Protein AF-A0A7K5J7C1-F1 (afdb_monomer_lite)

InterPro domains:
  IPR039698 Polyprenal reductase [PTHR14624] (1-155)

Foldseek 3Di:
DLQLVLLVLLLVLLVVLLVQLVCCVPVVDARDPVLVVVLVVVVNQPVPPDPLPLSVVLSLVSVLSNVVSVVSSVCCVPLPPDDPDDDDVVVSVVSNVVSNVVSSVSSSSDHRPSPDPDDSPNPDDPVSVVVVVVSVVVVVVVVVVVVVVSVVVQPPVRDD

Secondary structure (DSSP, 8-state):
-HHHHHHHHHHHHHHHHHHHHHHHHHH-PPPPHHHHHHHHHTTGGGG-SS-HHHHHHHHHHHHHHHHHHHHHHHHHHHS-----PPPPHHHHHHHHHHHHHHHHHHHHHS-S---S---------HHHHHHHHHHHHHHHHHHHHHHHHHHHHS-TT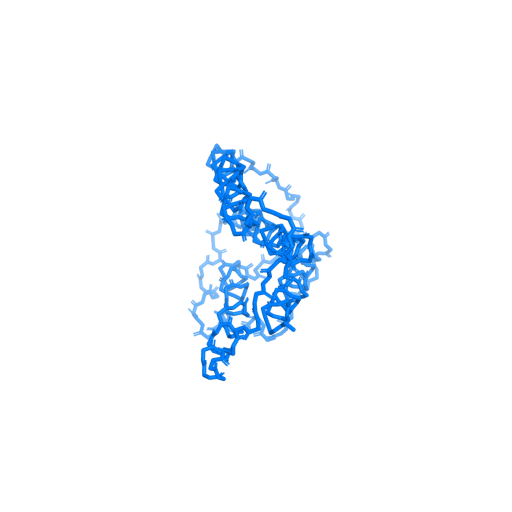---

Radius of gyration: 19.22 Å; chains: 1; bounding box: 48×33×53 Å

Organism: Toxostoma redivivum (NCBI:txid99882)

pLDDT: mean 75.53, std 13.38, range [42.19, 92.88]

Sequence (160 aa):
RWFTHFYVVSVLWNGFLLICLFRAEFLGESLPSWIQKMQHALGRDSQSKGMGNEHFSALLVLLLLWLHSCRRLAECLWTSVFSNGVIHIVQYCFGLGYYIAVGSTVLCQVPTNVRNGKKLSVQICWYHIIGVMMYIWASLHQHRCLAILANLRKSRSGKI

Structure (mmCIF, N/CA/C/O backbone):
data_AF-A0A7K5J7C1-F1
#
_entry.id   AF-A0A7K5J7C1-F1
#
loop_
_atom_site.group_PDB
_atom_site.id
_atom_site.type_symbol
_atom_site.label_atom_id
_atom_site.label_alt_id
_atom_site.label_comp_id
_atom_site.label_asym_id
_atom_site.label_entity_id
_atom_site.label_seq_id
_atom_site.pdbx_PDB_ins_code
_atom_site.Cartn_x
_atom_site.Cartn_y
_atom_site.Cartn_z
_atom_site.occupancy
_atom_site.B_iso_or_equiv
_atom_site.auth_seq_id
_atom_site.auth_comp_id
_atom_site.auth_asym_id
_atom_site.auth_atom_id
_atom_site.pdbx_PDB_model_num
ATOM 1 N N . ARG A 1 1 ? 4.680 -5.651 -19.034 1.00 65.56 1 ARG A N 1
ATOM 2 C CA . ARG A 1 1 ? 5.513 -5.681 -17.806 1.00 65.56 1 ARG A CA 1
ATOM 3 C C . ARG A 1 1 ? 4.679 -6.176 -16.637 1.00 65.56 1 ARG A C 1
ATOM 5 O O . ARG A 1 1 ? 3.932 -5.399 -16.060 1.00 65.56 1 ARG A O 1
ATOM 12 N N . TRP A 1 2 ? 4.799 -7.454 -16.292 1.00 66.44 2 TRP A N 1
ATOM 13 C CA . TRP A 1 2 ? 4.038 -8.062 -15.194 1.00 66.44 2 TRP A CA 1
ATOM 14 C C . TRP A 1 2 ? 4.301 -7.392 -13.836 1.00 66.44 2 TRP A C 1
ATOM 16 O O . TRP A 1 2 ? 3.389 -7.270 -13.027 1.00 66.44 2 TRP A O 1
ATOM 26 N N . PHE A 1 3 ? 5.504 -6.835 -13.641 1.00 70.38 3 PHE A N 1
ATOM 27 C CA . PHE A 1 3 ? 5.854 -6.089 -12.431 1.00 70.38 3 PHE A CA 1
ATOM 28 C C . PHE A 1 3 ? 4.972 -4.862 -12.163 1.00 70.38 3 PHE A C 1
ATOM 30 O O . PHE A 1 3 ? 4.529 -4.662 -11.036 1.00 70.38 3 PHE A O 1
ATOM 37 N N . THR A 1 4 ? 4.659 -4.069 -13.191 1.00 76.12 4 THR A N 1
ATOM 38 C CA . THR A 1 4 ? 3.793 -2.886 -13.059 1.00 76.12 4 THR A CA 1
ATOM 39 C C . THR A 1 4 ? 2.398 -3.272 -12.574 1.00 76.12 4 THR A C 1
ATOM 41 O O . THR A 1 4 ? 1.826 -2.569 -11.747 1.00 76.12 4 THR A O 1
ATOM 44 N N . HIS A 1 5 ? 1.879 -4.416 -13.030 1.00 81.38 5 HIS A N 1
ATOM 45 C CA . HIS A 1 5 ? 0.552 -4.888 -12.651 1.00 81.38 5 HIS A CA 1
ATOM 46 C C . HIS A 1 5 ? 0.445 -5.161 -11.142 1.00 81.38 5 HIS A C 1
ATOM 48 O O . HIS A 1 5 ? -0.519 -4.722 -10.522 1.00 81.38 5 HIS A O 1
ATOM 54 N N . PHE A 1 6 ? 1.456 -5.781 -10.515 1.00 81.44 6 PHE A N 1
ATOM 55 C CA . PHE A 1 6 ? 1.446 -5.978 -9.056 1.00 81.44 6 PHE A CA 1
ATOM 56 C C . PHE A 1 6 ? 1.352 -4.665 -8.292 1.00 81.44 6 PHE A C 1
ATOM 58 O O . PHE A 1 6 ? 0.577 -4.555 -7.346 1.00 81.44 6 PHE A O 1
ATOM 65 N N . TYR A 1 7 ? 2.138 -3.667 -8.699 1.00 82.38 7 TYR A N 1
ATOM 66 C CA . TYR A 1 7 ? 2.168 -2.390 -8.000 1.00 82.38 7 TYR A CA 1
ATOM 67 C C . TYR A 1 7 ? 0.884 -1.594 -8.216 1.00 82.38 7 TYR A C 1
ATOM 69 O O . TYR A 1 7 ? 0.413 -0.977 -7.270 1.00 82.38 7 TYR A O 1
ATOM 77 N N . VAL A 1 8 ? 0.276 -1.654 -9.407 1.00 85.94 8 VAL A N 1
ATOM 78 C CA . VAL A 1 8 ? -1.048 -1.059 -9.649 1.00 85.94 8 VAL A CA 1
ATOM 79 C C . VAL A 1 8 ? -2.090 -1.696 -8.736 1.00 85.94 8 VAL A C 1
ATOM 81 O O . VAL A 1 8 ? -2.792 -0.973 -8.033 1.00 85.94 8 VAL A O 1
ATOM 84 N N . VAL A 1 9 ? -2.154 -3.031 -8.676 1.00 87.75 9 VAL A N 1
ATOM 85 C CA . VAL A 1 9 ? -3.108 -3.718 -7.791 1.00 87.75 9 VAL A CA 1
ATOM 86 C C . VAL A 1 9 ? -2.837 -3.380 -6.325 1.00 87.75 9 VAL A C 1
ATOM 88 O O . VAL A 1 9 ? -3.774 -3.075 -5.595 1.00 87.75 9 VAL A O 1
ATOM 91 N N . SER A 1 10 ? -1.571 -3.348 -5.903 1.00 86.75 10 SER A N 1
ATOM 92 C CA . SER A 1 10 ? -1.193 -2.945 -4.545 1.00 86.75 10 SER A CA 1
ATOM 93 C C . SER A 1 10 ? -1.648 -1.520 -4.216 1.00 86.75 10 SER A C 1
ATOM 95 O O . SER A 1 10 ? -2.221 -1.294 -3.154 1.00 86.75 10 SER A O 1
ATOM 97 N N . VAL A 1 11 ? -1.425 -0.554 -5.114 1.00 88.12 11 VAL A N 1
ATOM 98 C CA . VAL A 1 11 ? -1.816 0.852 -4.914 1.00 88.12 11 VAL A CA 1
ATOM 99 C C . VAL A 1 11 ? -3.334 0.994 -4.835 1.00 88.12 11 VAL A C 1
ATOM 101 O O . VAL A 1 11 ? -3.823 1.690 -3.946 1.00 88.12 11 VAL A O 1
ATOM 104 N N . LEU A 1 12 ? -4.074 0.322 -5.721 1.00 91.38 12 LEU A N 1
ATOM 105 C CA . LEU A 1 12 ? -5.537 0.352 -5.724 1.00 91.38 12 LEU A CA 1
ATOM 106 C C . LEU A 1 12 ? -6.112 -0.297 -4.462 1.00 91.38 12 LEU A C 1
ATOM 108 O O . LEU A 1 12 ? -6.961 0.299 -3.806 1.00 91.38 12 LEU A O 1
ATOM 112 N N . TRP A 1 13 ? -5.620 -1.481 -4.088 1.00 90.19 13 TRP A N 1
ATOM 113 C CA . TRP A 1 13 ? -6.099 -2.209 -2.914 1.00 90.19 13 TRP A CA 1
ATOM 114 C C . TRP A 1 13 ? -5.774 -1.479 -1.612 1.00 90.19 13 TRP A C 1
ATOM 116 O O . TRP A 1 13 ? -6.673 -1.176 -0.833 1.00 90.19 13 TRP A O 1
ATOM 126 N N . ASN A 1 14 ? -4.507 -1.122 -1.385 1.00 88.75 14 ASN A N 1
ATOM 127 C CA . ASN A 1 14 ? -4.112 -0.411 -0.168 1.00 88.75 14 ASN A CA 1
ATOM 128 C C . ASN A 1 14 ? -4.732 0.993 -0.104 1.00 88.75 14 ASN A C 1
ATOM 130 O O . ASN A 1 14 ? -5.091 1.443 0.979 1.00 88.75 14 ASN A O 1
ATOM 134 N N . GLY A 1 15 ? -4.920 1.660 -1.249 1.00 89.00 15 GLY A N 1
ATOM 135 C CA . GLY A 1 15 ? -5.636 2.934 -1.326 1.00 89.00 15 GLY A CA 1
ATOM 136 C C . GLY A 1 15 ? -7.113 2.796 -0.956 1.00 89.00 15 GLY A C 1
ATOM 137 O O . GLY A 1 15 ? -7.624 3.597 -0.179 1.00 89.00 15 GLY A O 1
ATOM 138 N N . PHE A 1 16 ? -7.787 1.747 -1.437 1.00 89.75 16 PHE A N 1
ATOM 139 C CA . PHE A 1 16 ? -9.161 1.435 -1.043 1.00 89.75 16 PHE A CA 1
ATOM 140 C C . PHE A 1 16 ? -9.276 1.196 0.468 1.00 89.75 16 PHE A C 1
ATOM 142 O O . PHE A 1 16 ? -10.114 1.818 1.119 1.00 89.75 16 PHE A O 1
ATOM 149 N N . LEU A 1 17 ? -8.392 0.375 1.048 1.00 88.19 17 LEU A N 1
ATOM 150 C CA . LEU A 1 17 ? -8.372 0.132 2.495 1.00 88.19 17 LEU A CA 1
ATOM 151 C C . LEU A 1 17 ? -8.100 1.410 3.294 1.00 88.19 17 LEU A C 1
ATOM 153 O O . LEU A 1 17 ? -8.734 1.626 4.326 1.00 88.19 17 LEU A O 1
ATOM 157 N N . LEU A 1 18 ? -7.200 2.270 2.808 1.00 89.00 18 LEU A N 1
ATOM 158 C CA . LEU A 1 18 ? -6.890 3.553 3.434 1.00 89.00 18 LEU A CA 1
ATOM 159 C C . LEU A 1 18 ? -8.104 4.481 3.439 1.00 89.00 18 LEU A C 1
ATOM 161 O O . LEU A 1 18 ? -8.386 5.098 4.461 1.00 89.00 18 LEU A O 1
ATOM 165 N N . ILE A 1 19 ? -8.853 4.546 2.335 1.00 87.94 19 ILE A N 1
ATOM 166 C CA . ILE A 1 19 ? -10.089 5.332 2.249 1.00 87.94 19 ILE A CA 1
ATOM 167 C C . ILE A 1 19 ? -11.156 4.763 3.189 1.00 87.94 19 ILE A C 1
ATOM 169 O O . ILE A 1 19 ? -11.812 5.535 3.884 1.00 87.94 19 ILE A O 1
ATOM 173 N N . CYS A 1 20 ? -11.327 3.438 3.246 1.00 85.00 20 CYS A N 1
ATOM 174 C CA . CYS A 1 20 ? -12.264 2.802 4.174 1.00 85.00 20 CYS A CA 1
ATOM 175 C C . CYS A 1 20 ? -11.923 3.115 5.634 1.00 85.00 20 CYS A C 1
ATOM 177 O O . CYS A 1 20 ? -12.815 3.481 6.396 1.00 85.00 20 CYS A O 1
ATOM 179 N N . LEU A 1 21 ? -10.645 3.011 6.013 1.00 83.38 21 LEU A N 1
ATOM 180 C CA . LEU A 1 21 ? -10.193 3.342 7.361 1.00 83.38 21 LEU A CA 1
ATOM 181 C C . LEU A 1 21 ? -10.373 4.838 7.642 1.00 83.38 21 LEU A C 1
ATOM 183 O O . LEU A 1 21 ? -10.940 5.203 8.659 1.00 83.38 21 LEU A O 1
ATOM 187 N N . PHE A 1 22 ? -9.998 5.712 6.708 1.00 83.81 22 PHE A N 1
ATOM 188 C CA . PHE A 1 22 ? -10.194 7.155 6.845 1.00 83.81 22 PHE A CA 1
ATOM 189 C C . PHE A 1 22 ? -11.672 7.527 7.032 1.00 83.81 22 PHE A C 1
ATOM 191 O O . PHE A 1 22 ? -11.996 8.331 7.900 1.00 83.81 22 PHE A O 1
ATOM 198 N N . ARG A 1 23 ? -12.589 6.923 6.266 1.00 83.19 23 ARG A N 1
ATOM 199 C CA . ARG A 1 23 ? -14.036 7.129 6.445 1.00 83.19 23 ARG A CA 1
ATOM 200 C C . ARG A 1 23 ? -14.519 6.634 7.802 1.00 83.19 23 ARG A C 1
ATOM 202 O O . ARG A 1 23 ? -15.284 7.337 8.451 1.00 83.19 23 ARG A O 1
ATOM 209 N N . ALA A 1 24 ? -14.059 5.473 8.253 1.00 78.44 24 ALA A N 1
ATOM 210 C CA . ALA A 1 24 ? -14.446 4.968 9.563 1.00 78.44 24 ALA A CA 1
ATOM 211 C C . ALA A 1 24 ? -13.987 5.889 10.702 1.00 78.44 24 ALA A C 1
ATOM 213 O O . ALA A 1 24 ? -14.745 6.141 11.632 1.00 78.44 24 ALA A O 1
ATOM 214 N N . GLU A 1 25 ? -12.789 6.459 10.591 1.00 75.50 25 GLU A N 1
ATOM 215 C CA . GLU A 1 25 ? -12.217 7.351 11.605 1.00 75.50 25 GLU A CA 1
ATOM 216 C C . GLU A 1 25 ? -12.840 8.756 11.587 1.00 75.50 25 GLU A C 1
ATOM 218 O O . GLU A 1 25 ? -13.157 9.310 12.637 1.00 75.50 25 GLU A O 1
ATOM 223 N N . PHE A 1 26 ? -13.028 9.349 10.402 1.00 74.56 26 PHE A N 1
ATOM 224 C CA . PHE A 1 26 ? -13.486 10.739 10.268 1.00 74.56 26 PHE A CA 1
ATOM 225 C C . PHE A 1 26 ? -15.005 10.887 10.142 1.00 74.56 26 PHE A C 1
ATOM 227 O O . PHE A 1 26 ? -15.556 11.861 10.650 1.00 74.56 26 PHE A O 1
ATOM 234 N N . LEU A 1 27 ? -15.682 9.960 9.456 1.00 76.00 27 LEU A N 1
ATOM 235 C CA . LEU A 1 27 ? -17.140 9.984 9.272 1.00 76.00 27 LEU A CA 1
ATOM 236 C C . LEU A 1 27 ? -17.870 9.099 10.293 1.00 76.00 27 LEU A C 1
ATOM 238 O O . LEU A 1 27 ? -19.093 9.176 10.385 1.00 76.00 27 LEU A O 1
ATOM 242 N N . GLY A 1 28 ? -17.154 8.265 11.055 1.00 68.44 28 GLY A N 1
ATOM 243 C CA . GLY A 1 28 ? -17.775 7.301 11.967 1.00 68.44 28 GLY A CA 1
ATOM 244 C C . GLY A 1 28 ? -18.546 6.195 11.238 1.00 68.44 28 GLY A C 1
ATOM 245 O O . GLY A 1 28 ? -19.420 5.563 11.829 1.00 68.44 28 GLY A O 1
ATOM 246 N N . GLU A 1 29 ? -18.265 5.978 9.948 1.00 72.88 29 GLU A N 1
ATOM 247 C CA . GLU A 1 29 ? -18.873 4.894 9.175 1.00 72.88 29 GLU A CA 1
ATOM 248 C C . GLU A 1 29 ? -18.356 3.528 9.648 1.00 72.88 29 GLU A C 1
ATOM 250 O O . GLU A 1 29 ? -17.205 3.361 10.049 1.00 72.88 29 GLU A O 1
ATOM 255 N N . SER A 1 30 ? -19.202 2.503 9.575 1.00 73.12 30 SER A N 1
ATOM 256 C CA . SER A 1 30 ? -18.766 1.141 9.867 1.00 73.12 30 SER A CA 1
ATOM 257 C C . SER A 1 30 ? -17.815 0.628 8.785 1.00 73.12 30 SER A C 1
ATOM 259 O O . SER A 1 30 ? -18.102 0.748 7.592 1.00 73.12 30 SER A O 1
ATOM 261 N N . LEU A 1 31 ? -16.731 -0.031 9.201 1.00 76.38 31 LEU A N 1
ATOM 262 C CA . LEU A 1 31 ? -15.866 -0.791 8.297 1.00 76.38 31 LEU A CA 1
ATOM 263 C C . LEU A 1 31 ? -16.685 -1.830 7.496 1.00 76.38 31 LEU A C 1
ATOM 265 O O . LEU A 1 31 ? -17.660 -2.374 8.024 1.00 76.38 31 LEU A O 1
ATOM 269 N N . PRO A 1 32 ? -16.285 -2.161 6.254 1.00 80.88 32 PRO A N 1
ATOM 270 C CA . PRO A 1 32 ? -16.933 -3.203 5.467 1.00 80.88 32 PRO A CA 1
ATOM 271 C C . PRO A 1 32 ? -17.118 -4.517 6.240 1.00 80.88 32 PRO A C 1
ATOM 273 O O . PRO A 1 32 ? -16.214 -4.984 6.937 1.00 80.88 32 PRO A O 1
ATOM 276 N N . SER A 1 33 ? -18.272 -5.160 6.048 1.00 79.31 33 SER A N 1
ATOM 277 C CA . SER A 1 33 ? -18.686 -6.369 6.781 1.00 79.31 33 SER A CA 1
ATOM 278 C C . SER A 1 33 ? -17.703 -7.542 6.672 1.00 79.31 33 SER A C 1
ATOM 280 O O . SER A 1 33 ? -17.572 -8.342 7.599 1.00 79.31 33 SER A O 1
ATOM 282 N N . TRP A 1 34 ? -16.973 -7.646 5.559 1.00 80.12 34 TRP A N 1
ATOM 283 C CA . TRP A 1 34 ? -15.957 -8.680 5.364 1.00 80.12 34 TRP A CA 1
ATOM 284 C C . TRP A 1 34 ? -14.740 -8.501 6.288 1.00 80.12 34 TRP A C 1
ATOM 286 O O . TRP A 1 34 ? -14.178 -9.499 6.737 1.00 80.12 34 TRP A O 1
ATOM 296 N N . ILE A 1 35 ? -14.368 -7.262 6.636 1.00 78.56 35 ILE A N 1
ATOM 297 C CA . ILE A 1 35 ? -13.244 -6.979 7.546 1.00 78.56 35 ILE A CA 1
ATOM 298 C C . ILE A 1 35 ? -13.637 -7.301 8.981 1.00 78.56 35 ILE A C 1
ATOM 300 O O . ILE A 1 35 ? -12.889 -7.977 9.682 1.00 78.56 35 ILE A O 1
ATOM 304 N N . GLN A 1 36 ? -14.840 -6.890 9.383 1.00 76.88 36 GLN A N 1
ATOM 305 C CA . GLN A 1 36 ? -15.390 -7.204 10.702 1.00 76.88 36 GLN A CA 1
ATOM 306 C C . GLN A 1 36 ? -15.450 -8.719 10.925 1.00 76.88 36 GLN A C 1
ATOM 308 O O . GLN A 1 36 ? -15.041 -9.220 11.969 1.00 76.88 36 GLN A O 1
ATOM 313 N N . LYS A 1 37 ? -15.871 -9.474 9.902 1.00 80.12 37 LYS A N 1
ATOM 314 C CA . LYS A 1 37 ? -15.880 -10.940 9.945 1.00 80.12 37 LYS A CA 1
ATOM 315 C C . LYS A 1 37 ? -14.473 -11.529 10.108 1.00 80.12 37 LYS A C 1
ATOM 317 O O . LYS A 1 37 ? -14.313 -12.480 10.869 1.00 80.12 37 LYS A O 1
ATOM 322 N N . MET A 1 38 ? -13.457 -10.977 9.437 1.00 78.44 38 MET A N 1
ATOM 323 C CA . MET A 1 38 ? -12.065 -11.411 9.626 1.00 78.44 38 MET A CA 1
ATOM 324 C C . MET A 1 38 ? -11.543 -11.092 11.029 1.00 78.44 38 MET A C 1
ATOM 326 O O . MET A 1 38 ? -10.919 -11.945 11.649 1.00 78.44 38 MET A O 1
ATOM 330 N N . GLN A 1 39 ? -11.827 -9.903 11.556 1.00 76.25 39 GLN A N 1
ATOM 331 C CA . GLN A 1 39 ? -11.4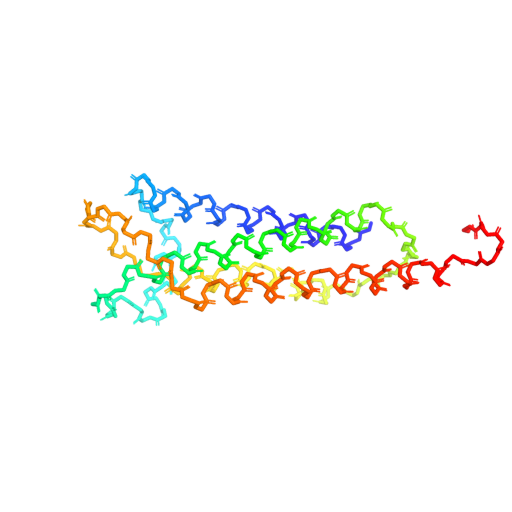33 -9.505 12.912 1.00 76.25 39 GLN A CA 1
ATOM 332 C C . GLN A 1 39 ? -12.085 -10.397 13.978 1.00 76.25 39 GLN A C 1
ATOM 334 O O . GLN A 1 39 ? -11.413 -10.824 14.920 1.00 76.25 39 GLN A O 1
ATOM 339 N N . HIS A 1 40 ? -13.360 -10.747 13.787 1.00 74.38 40 HIS A N 1
ATOM 340 C CA . HIS A 1 40 ? -14.072 -11.702 14.632 1.00 74.38 40 HIS A CA 1
ATOM 341 C C . HIS A 1 40 ? -13.470 -13.112 14.529 1.00 74.38 40 HIS A C 1
ATOM 343 O O . HIS A 1 40 ? -13.250 -13.763 15.546 1.00 74.38 40 HIS A O 1
ATOM 349 N N . ALA A 1 41 ? -13.147 -13.585 13.319 1.00 78.19 41 ALA A N 1
ATOM 350 C CA . ALA A 1 41 ? -12.482 -14.878 13.123 1.00 78.19 41 ALA A CA 1
ATOM 351 C C . ALA A 1 41 ? -11.088 -14.933 13.777 1.00 78.19 41 ALA A C 1
ATOM 353 O O . ALA A 1 41 ? -10.675 -15.988 14.250 1.00 78.19 41 ALA A O 1
ATOM 354 N N . LEU A 1 42 ? -10.385 -13.798 13.846 1.00 75.50 42 LEU A N 1
ATOM 355 C CA . LEU A 1 42 ? -9.113 -13.649 14.560 1.00 75.50 42 LEU A CA 1
ATOM 356 C C . LEU A 1 42 ? -9.278 -13.464 16.085 1.00 75.50 42 LEU A C 1
ATOM 358 O O . LEU A 1 42 ? -8.278 -13.313 16.783 1.00 75.50 42 LEU A O 1
ATOM 362 N N . GLY A 1 43 ? -10.507 -13.474 16.618 1.00 66.00 43 GLY A N 1
ATOM 363 C CA . GLY A 1 43 ? -10.785 -13.403 18.058 1.00 66.00 43 GLY A CA 1
ATOM 364 C C . GLY A 1 43 ? -10.553 -12.029 18.698 1.00 66.00 43 GLY A C 1
ATOM 365 O O . GLY A 1 43 ? -10.351 -11.944 19.909 1.00 66.00 43 GLY A O 1
ATOM 366 N N . ARG A 1 44 ? -10.549 -10.944 17.910 1.00 67.62 44 ARG A N 1
ATOM 367 C CA . ARG A 1 44 ? -10.104 -9.614 18.370 1.00 67.62 44 ARG A CA 1
ATOM 368 C C . ARG A 1 44 ? -11.206 -8.736 18.983 1.00 67.62 44 ARG A C 1
ATOM 370 O O . ARG A 1 44 ? -10.887 -7.721 19.597 1.00 67.62 44 ARG A O 1
ATOM 377 N N . ASP A 1 45 ? -12.472 -9.149 18.899 1.00 59.75 45 ASP A N 1
ATOM 378 C CA . ASP A 1 45 ? -13.618 -8.420 19.482 1.00 59.75 45 ASP A CA 1
ATOM 379 C C . ASP A 1 45 ? -13.501 -8.225 21.009 1.00 59.75 45 ASP A C 1
ATOM 381 O O . ASP A 1 45 ? -14.002 -7.247 21.563 1.00 59.75 45 ASP A O 1
ATOM 385 N N . SER A 1 46 ? -12.773 -9.108 21.698 1.00 52.62 46 SER A N 1
ATOM 386 C CA . SER A 1 46 ? -12.644 -9.102 23.161 1.00 52.62 46 SER A CA 1
ATOM 387 C C . SER A 1 46 ? -11.644 -8.071 23.716 1.00 52.62 46 SER A C 1
ATOM 389 O O . SER A 1 46 ? -11.616 -7.845 24.925 1.00 52.62 46 SER A O 1
ATOM 391 N N . GLN A 1 47 ? -10.815 -7.431 22.878 1.00 54.47 47 GLN A N 1
ATOM 392 C CA . GLN A 1 47 ? -9.705 -6.563 23.319 1.00 54.47 47 GLN A CA 1
ATOM 393 C C . GLN A 1 47 ? -10.069 -5.060 23.367 1.00 54.47 47 GLN A C 1
ATOM 395 O O . GLN A 1 47 ? -9.199 -4.196 23.336 1.00 54.47 47 GLN A O 1
ATOM 400 N N . SER A 1 48 ? -11.356 -4.704 23.455 1.00 51.53 48 SER A N 1
ATOM 401 C CA . SER A 1 48 ? -11.846 -3.332 23.219 1.00 51.53 48 SER A CA 1
ATOM 402 C C . SER A 1 48 ? -11.654 -2.319 24.367 1.00 51.53 48 SER A C 1
ATOM 404 O O . SER A 1 48 ? -12.394 -1.333 24.446 1.00 51.53 48 SER A O 1
ATOM 406 N N . LYS A 1 49 ? -10.714 -2.518 25.295 1.00 46.53 49 LYS A N 1
ATOM 407 C CA . LYS A 1 49 ? -10.501 -1.586 26.417 1.00 46.53 49 LYS A CA 1
ATOM 408 C C . LYS A 1 49 ? -9.228 -0.759 26.225 1.00 46.53 49 LYS A C 1
ATOM 410 O O . LYS A 1 49 ? -8.193 -1.058 26.799 1.00 46.53 49 LYS A O 1
ATOM 415 N N . GLY A 1 50 ? -9.372 0.349 25.493 1.00 49.28 50 GLY A N 1
ATOM 416 C CA . GLY A 1 50 ? -8.636 1.576 25.815 1.00 49.28 50 GLY A CA 1
ATOM 417 C C . GLY A 1 50 ? -7.453 1.972 24.933 1.00 49.28 50 GLY A C 1
ATOM 418 O O . GLY A 1 50 ? -6.442 2.382 25.490 1.00 49.28 50 GLY A O 1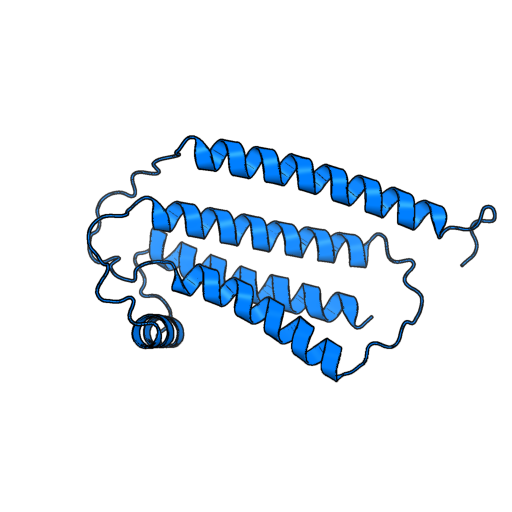
ATOM 419 N N . MET A 1 51 ? -7.565 1.948 23.599 1.00 54.47 51 MET A N 1
ATOM 420 C CA . MET A 1 51 ? -6.448 2.390 22.751 1.00 54.47 51 MET A CA 1
ATOM 421 C C . MET A 1 51 ? -6.856 3.301 21.582 1.00 54.47 51 MET A C 1
ATOM 423 O O . MET A 1 51 ? -6.828 2.922 20.419 1.00 54.47 51 MET A O 1
ATOM 427 N N . GLY A 1 52 ? -7.160 4.569 21.875 1.00 58.38 52 GLY A N 1
ATOM 428 C CA . GLY A 1 52 ? -7.342 5.589 20.827 1.00 58.38 52 GLY A CA 1
ATOM 429 C C . GLY A 1 52 ? -6.088 5.828 19.964 1.00 58.38 52 GLY A C 1
ATOM 430 O O . GLY A 1 52 ? -6.188 6.363 18.866 1.00 58.38 52 GLY A O 1
ATOM 431 N N . ASN A 1 53 ? -4.911 5.400 20.433 1.00 62.50 53 ASN A N 1
ATOM 432 C CA . ASN A 1 53 ? -3.639 5.580 19.733 1.00 62.50 53 ASN A CA 1
ATOM 433 C C . ASN A 1 53 ? -3.408 4.555 18.602 1.00 62.50 53 ASN A C 1
ATOM 435 O O . ASN A 1 53 ? -2.747 4.867 17.615 1.00 62.50 53 ASN A O 1
ATOM 439 N N . GLU A 1 54 ? -3.983 3.351 18.711 1.00 71.81 54 GLU A N 1
ATOM 440 C CA . GLU A 1 54 ? -3.816 2.267 17.723 1.00 71.81 54 GLU A CA 1
ATOM 441 C C . GLU A 1 54 ? -4.405 2.623 16.356 1.00 71.81 54 GLU A C 1
ATOM 443 O O . GLU A 1 54 ? -3.828 2.292 15.320 1.00 71.81 54 GLU A O 1
ATOM 448 N N . HIS A 1 55 ? -5.520 3.351 16.358 1.00 76.31 55 HIS A N 1
ATOM 449 C CA . HIS A 1 55 ? -6.205 3.827 15.160 1.00 76.31 55 HIS A CA 1
ATOM 450 C C . HIS A 1 55 ? -5.318 4.761 14.327 1.00 76.31 55 HIS A C 1
ATOM 452 O O . HIS A 1 55 ? -5.140 4.568 13.121 1.00 76.31 55 HIS A O 1
ATOM 458 N N . PHE A 1 56 ? -4.674 5.729 14.988 1.00 78.69 56 PHE A N 1
ATOM 459 C CA . PHE A 1 56 ? -3.752 6.654 14.332 1.00 78.69 56 PHE A CA 1
ATOM 460 C C . PHE A 1 56 ? -2.478 5.950 13.849 1.00 78.69 56 PHE A C 1
ATOM 462 O O . PHE A 1 56 ? -2.026 6.199 12.729 1.00 78.69 56 PHE A O 1
ATOM 469 N N . SER A 1 57 ? -1.922 5.028 14.644 1.00 82.44 57 SER A N 1
ATOM 470 C CA . SER A 1 57 ? -0.780 4.212 14.220 1.00 82.44 57 SER A CA 1
ATOM 471 C C . SER A 1 57 ? -1.099 3.396 12.965 1.00 82.44 57 SER A C 1
ATOM 473 O O . SER A 1 57 ? -0.301 3.380 12.029 1.00 82.44 57 SER A O 1
ATOM 475 N N . ALA A 1 58 ? -2.266 2.751 12.907 1.00 84.06 58 ALA A N 1
ATOM 476 C CA . ALA A 1 58 ? -2.678 1.950 11.758 1.00 84.06 58 ALA A CA 1
ATOM 477 C C . ALA A 1 58 ? -2.924 2.803 10.507 1.00 84.06 58 ALA A C 1
ATOM 479 O O . ALA A 1 58 ? -2.453 2.440 9.427 1.00 84.06 58 ALA A O 1
ATOM 480 N N . LEU A 1 59 ? -3.582 3.962 10.650 1.00 85.44 59 LEU A N 1
ATOM 481 C CA . LEU A 1 59 ? -3.719 4.954 9.578 1.00 85.44 59 LEU A CA 1
ATOM 482 C C . LEU A 1 59 ? -2.352 5.374 9.029 1.00 85.44 59 LEU A C 1
ATOM 484 O O . LEU A 1 59 ? -2.148 5.382 7.815 1.00 85.44 59 LEU A O 1
ATOM 488 N N . LEU A 1 60 ? -1.403 5.694 9.914 1.00 87.12 60 LEU A N 1
ATOM 489 C CA . LEU A 1 60 ? -0.055 6.104 9.532 1.00 87.12 60 LEU A CA 1
ATOM 490 C C . LEU A 1 60 ? 0.684 4.979 8.799 1.00 87.12 60 LEU A C 1
ATOM 492 O O . LEU A 1 60 ? 1.263 5.216 7.742 1.00 87.12 60 LEU A O 1
ATOM 496 N N . VAL A 1 61 ? 0.646 3.751 9.319 1.00 88.88 61 VAL A N 1
ATOM 497 C CA . VAL A 1 61 ? 1.281 2.585 8.685 1.00 88.88 61 VAL A CA 1
ATOM 498 C C . VAL A 1 61 ? 0.689 2.329 7.300 1.00 88.88 61 VAL A C 1
ATOM 500 O O . VAL A 1 61 ? 1.439 2.138 6.342 1.00 88.88 61 VAL A O 1
ATOM 503 N N . LEU A 1 62 ? -0.637 2.376 7.165 1.00 88.19 62 LEU A N 1
ATOM 504 C CA . LEU A 1 62 ? -1.323 2.149 5.896 1.00 88.19 62 LEU A CA 1
ATOM 505 C C . LEU A 1 62 ? -1.032 3.268 4.881 1.00 88.19 62 LEU A C 1
ATOM 507 O O . LEU A 1 62 ? -0.815 2.987 3.701 1.00 88.19 62 LEU A O 1
ATOM 511 N N . LEU A 1 63 ? -0.923 4.519 5.339 1.00 89.88 63 LEU A N 1
ATOM 512 C CA . LEU A 1 63 ? -0.492 5.654 4.522 1.00 89.88 63 LEU A CA 1
ATOM 513 C C . LEU A 1 63 ? 0.952 5.482 4.029 1.00 89.88 63 LEU A C 1
ATOM 515 O O . LEU A 1 63 ? 1.222 5.653 2.840 1.00 89.88 63 LEU A O 1
ATOM 519 N N . LEU A 1 64 ? 1.885 5.117 4.914 1.00 89.56 64 LEU A N 1
ATOM 520 C CA . LEU A 1 64 ? 3.286 4.881 4.552 1.00 89.56 64 LEU A CA 1
ATOM 521 C C . LEU A 1 64 ? 3.423 3.698 3.582 1.00 89.56 64 LEU A C 1
ATOM 523 O O . LEU A 1 64 ? 4.208 3.770 2.635 1.00 89.56 64 LEU A O 1
ATOM 527 N N . LEU A 1 65 ? 2.629 2.638 3.764 1.00 89.31 65 LEU A N 1
ATOM 528 C CA . LEU A 1 65 ? 2.567 1.490 2.857 1.00 89.31 65 LEU A CA 1
ATOM 529 C C . LEU A 1 65 ? 2.038 1.883 1.470 1.00 89.31 65 LEU A C 1
ATOM 531 O O . LEU A 1 65 ? 2.587 1.460 0.444 1.00 89.31 65 LEU A O 1
ATOM 535 N N . TRP A 1 66 ? 1.000 2.717 1.427 1.00 90.75 66 TRP A N 1
ATOM 536 C CA . TRP A 1 66 ? 0.449 3.239 0.181 1.00 90.75 66 TRP A CA 1
ATOM 537 C C . TRP A 1 66 ? 1.463 4.130 -0.547 1.00 90.75 66 TRP A C 1
ATOM 539 O O . TRP A 1 66 ? 1.760 3.889 -1.717 1.00 90.75 66 TRP A O 1
ATOM 549 N N . LEU A 1 67 ? 2.103 5.071 0.157 1.00 88.44 67 LEU A N 1
ATOM 550 C CA . LEU A 1 67 ? 3.171 5.915 -0.393 1.00 88.44 67 LEU A CA 1
ATOM 551 C C . LEU A 1 67 ? 4.365 5.091 -0.894 1.00 88.44 67 LEU A C 1
ATOM 553 O O . LEU A 1 67 ? 4.915 5.382 -1.960 1.00 88.44 67 LEU A O 1
ATOM 557 N N . HIS A 1 68 ? 4.760 4.041 -0.167 1.00 89.88 68 HIS A N 1
ATOM 558 C CA . HIS A 1 68 ? 5.794 3.108 -0.617 1.00 89.88 68 HIS A CA 1
ATOM 559 C C . HIS A 1 68 ? 5.398 2.458 -1.947 1.00 89.88 68 HIS A C 1
ATOM 561 O O . HIS A 1 68 ? 6.206 2.422 -2.878 1.00 89.88 68 HIS A O 1
ATOM 567 N N . SER A 1 69 ? 4.163 1.966 -2.048 1.00 86.62 69 SER A N 1
ATOM 568 C CA . SER A 1 69 ? 3.650 1.312 -3.255 1.00 86.62 69 SER A CA 1
ATOM 569 C C . SER A 1 69 ? 3.584 2.278 -4.441 1.00 86.62 69 SER A C 1
ATOM 571 O O . SER A 1 69 ? 4.041 1.928 -5.529 1.00 86.62 69 SER A O 1
ATOM 573 N N . CYS A 1 70 ? 3.120 3.514 -4.228 1.00 84.75 70 CYS A N 1
ATOM 574 C CA . CYS A 1 70 ? 3.092 4.568 -5.246 1.00 84.75 70 CYS A CA 1
ATOM 575 C C . CYS A 1 70 ? 4.493 4.900 -5.766 1.00 84.75 70 CYS A C 1
ATOM 577 O O . CYS A 1 70 ? 4.699 4.996 -6.973 1.00 84.75 70 CYS A O 1
ATOM 579 N N . ARG A 1 71 ? 5.481 5.017 -4.874 1.00 84.25 71 ARG A N 1
ATOM 580 C CA . ARG A 1 71 ? 6.876 5.257 -5.258 1.00 84.25 71 ARG A CA 1
ATOM 581 C C . ARG A 1 71 ? 7.454 4.098 -6.064 1.00 84.25 71 ARG A C 1
ATOM 583 O O . ARG A 1 71 ? 8.058 4.341 -7.101 1.00 84.25 71 ARG A O 1
ATOM 590 N N . ARG A 1 72 ? 7.237 2.850 -5.635 1.00 81.81 72 ARG A N 1
ATOM 591 C CA . ARG A 1 72 ? 7.667 1.659 -6.392 1.00 81.81 72 ARG A CA 1
ATOM 592 C C . ARG A 1 72 ? 7.022 1.606 -7.777 1.00 81.81 72 ARG A C 1
ATOM 594 O O . ARG A 1 72 ? 7.703 1.275 -8.746 1.00 81.81 72 ARG A O 1
ATOM 601 N N . LEU A 1 73 ? 5.740 1.963 -7.879 1.00 83.44 73 LEU A N 1
ATOM 602 C CA . LEU A 1 73 ? 5.031 2.068 -9.152 1.00 83.44 73 LEU A CA 1
ATOM 603 C C . LEU A 1 73 ? 5.644 3.160 -10.038 1.00 83.44 73 LEU A C 1
ATOM 605 O O . LEU A 1 73 ? 5.970 2.887 -11.190 1.00 83.44 73 LEU A O 1
ATOM 609 N N . ALA A 1 74 ? 5.852 4.361 -9.494 1.00 81.88 74 ALA A N 1
ATOM 610 C CA . ALA A 1 74 ? 6.475 5.483 -10.190 1.00 81.88 74 ALA A CA 1
ATOM 611 C C . ALA A 1 74 ? 7.881 5.122 -10.689 1.00 81.88 74 ALA A C 1
ATOM 613 O O . ALA A 1 74 ? 8.189 5.324 -11.859 1.00 81.88 74 ALA A O 1
ATOM 614 N N . GLU A 1 75 ? 8.713 4.502 -9.852 1.00 76.81 75 GLU A N 1
ATOM 615 C CA . GLU A 1 75 ? 10.027 3.994 -10.249 1.00 76.81 75 GLU A CA 1
ATOM 616 C C . GLU A 1 75 ? 9.897 2.972 -11.388 1.00 76.81 75 GLU A C 1
ATOM 618 O O . GLU A 1 75 ? 10.575 3.102 -12.400 1.00 76.81 75 GLU A O 1
ATOM 623 N N . CYS A 1 76 ? 8.968 2.016 -11.305 1.00 74.12 76 CYS A N 1
ATOM 624 C CA . CYS A 1 76 ? 8.732 1.043 -12.378 1.00 74.12 76 CYS A CA 1
ATOM 625 C C . CYS A 1 76 ? 8.232 1.658 -13.692 1.00 74.12 76 CYS A C 1
ATOM 627 O O . CYS A 1 76 ? 8.400 1.032 -14.740 1.00 74.12 76 CYS A O 1
ATOM 629 N N . LEU A 1 77 ? 7.598 2.831 -13.654 1.00 73.94 77 LEU A N 1
ATOM 630 C CA . LEU A 1 77 ? 7.166 3.567 -14.841 1.00 73.94 77 LEU A CA 1
ATOM 631 C C . LEU A 1 77 ? 8.330 4.397 -15.413 1.00 73.94 77 LEU A C 1
ATOM 633 O O . LEU A 1 77 ? 8.660 4.248 -16.592 1.00 73.94 77 LEU A O 1
ATOM 637 N N . TRP A 1 78 ? 9.007 5.190 -14.575 1.00 66.25 78 TRP A N 1
ATOM 638 C CA . TRP A 1 78 ? 10.040 6.152 -14.984 1.00 66.25 78 TRP A CA 1
ATOM 639 C C . TRP A 1 78 ? 11.443 5.562 -15.191 1.00 66.25 78 TRP A C 1
ATOM 641 O O . TRP A 1 78 ? 12.130 5.966 -16.124 1.00 66.25 78 TRP A O 1
ATOM 651 N N . THR A 1 79 ? 11.907 4.610 -14.376 1.00 61.50 79 THR A N 1
ATOM 652 C CA . THR A 1 79 ? 13.294 4.075 -14.447 1.00 61.50 79 THR A CA 1
ATOM 653 C C . THR A 1 79 ? 13.417 2.836 -15.329 1.00 61.50 79 THR A C 1
ATOM 655 O O . THR A 1 79 ? 14.375 2.063 -15.262 1.00 61.50 79 THR A O 1
ATOM 658 N N . SER A 1 80 ? 12.416 2.615 -16.167 1.00 52.97 80 SER A N 1
ATOM 659 C CA . SER A 1 80 ? 12.085 1.303 -16.675 1.00 52.97 80 SER A CA 1
ATOM 660 C C . SER A 1 80 ? 12.973 0.869 -17.853 1.00 52.97 80 SER A C 1
ATOM 662 O O . SER A 1 80 ? 12.578 0.865 -19.014 1.00 52.97 80 SER A O 1
ATOM 664 N N . VAL A 1 81 ? 14.185 0.412 -17.531 1.00 53.75 81 VAL A N 1
ATOM 665 C CA . VAL A 1 81 ? 15.091 -0.351 -18.418 1.00 53.75 81 VAL A CA 1
ATOM 666 C C . VAL A 1 81 ? 14.985 -1.854 -18.103 1.00 53.75 81 VAL A C 1
ATOM 668 O O . VAL A 1 81 ? 15.968 -2.593 -18.046 1.00 53.75 81 VAL A O 1
ATOM 671 N N . PHE A 1 82 ? 13.776 -2.325 -17.783 1.00 55.09 82 PHE A N 1
ATOM 672 C CA . PHE A 1 82 ? 13.558 -3.732 -17.453 1.00 55.09 82 PHE A CA 1
ATOM 673 C C . PHE A 1 82 ? 13.538 -4.578 -18.726 1.00 55.09 82 PHE A C 1
ATOM 675 O O . PHE A 1 82 ? 12.629 -4.432 -19.543 1.00 55.09 82 PHE A O 1
ATOM 682 N N . SER A 1 83 ? 14.534 -5.462 -18.841 1.00 51.59 83 SER A N 1
ATOM 683 C CA . SER A 1 83 ? 14.548 -6.586 -19.784 1.00 51.59 83 SER A CA 1
ATOM 684 C C . SER A 1 83 ? 13.273 -7.431 -19.635 1.00 51.59 83 SER A C 1
ATOM 686 O O . SER A 1 83 ? 12.701 -7.486 -18.541 1.00 51.59 83 SER A O 1
ATOM 688 N N . ASN A 1 84 ? 12.829 -8.065 -20.726 1.00 56.00 84 ASN A N 1
ATOM 689 C CA . ASN A 1 84 ? 11.667 -8.961 -20.797 1.00 56.00 84 ASN A CA 1
ATOM 690 C C . ASN A 1 84 ? 11.895 -10.236 -19.959 1.00 56.00 84 ASN A C 1
ATOM 692 O O . ASN A 1 84 ? 12.076 -11.331 -20.479 1.00 56.00 84 ASN A O 1
ATOM 696 N N . GLY A 1 85 ? 11.917 -10.089 -18.635 1.00 61.12 85 GLY A N 1
ATOM 697 C CA . GLY A 1 85 ? 11.959 -11.200 -17.697 1.00 61.12 85 GLY A CA 1
ATOM 698 C C . GLY A 1 85 ? 10.580 -11.841 -17.587 1.00 61.12 85 GLY A C 1
ATOM 699 O O . GLY A 1 85 ? 9.608 -11.175 -17.222 1.00 61.12 85 GLY A O 1
ATOM 700 N N . VAL A 1 86 ? 10.500 -13.131 -17.899 1.00 63.8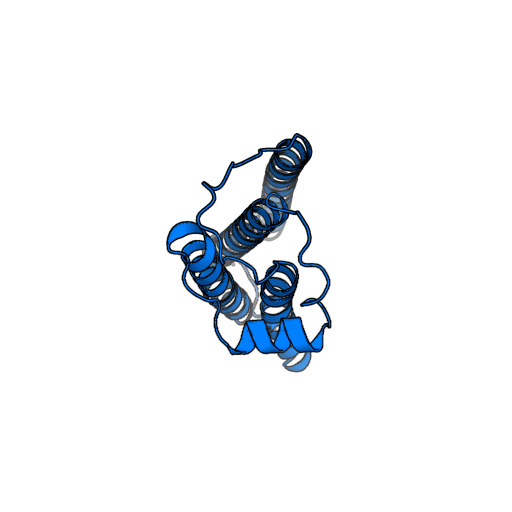8 86 VAL A N 1
ATOM 701 C CA . VAL A 1 86 ? 9.323 -13.958 -17.626 1.00 63.88 86 VAL A CA 1
ATOM 702 C C . VAL A 1 86 ? 9.268 -14.262 -16.128 1.00 63.88 86 VAL A C 1
ATOM 704 O O . VAL A 1 86 ? 10.244 -14.721 -15.544 1.00 63.88 86 VAL A O 1
ATOM 707 N N . ILE A 1 87 ? 8.141 -13.958 -15.483 1.00 72.44 87 ILE A N 1
ATOM 708 C CA . ILE A 1 87 ? 7.898 -14.316 -14.079 1.00 72.44 87 ILE A CA 1
ATOM 709 C C . ILE A 1 87 ? 7.050 -15.584 -14.076 1.00 72.44 87 ILE A C 1
ATOM 711 O O . ILE A 1 87 ? 6.060 -15.660 -14.804 1.00 72.44 87 ILE A O 1
ATOM 715 N N . HIS A 1 88 ? 7.407 -16.562 -13.245 1.00 80.56 88 HIS A N 1
ATOM 716 C CA . HIS A 1 88 ? 6.586 -17.756 -13.055 1.00 80.56 88 HIS A CA 1
ATOM 717 C C . HIS A 1 88 ? 5.208 -17.400 -12.481 1.00 80.56 88 HIS A C 1
ATOM 719 O O . HIS A 1 88 ? 5.095 -16.617 -11.537 1.00 80.56 88 HIS A O 1
ATOM 725 N N . ILE A 1 89 ? 4.151 -18.029 -13.004 1.00 81.94 89 ILE A N 1
ATOM 726 C CA . ILE A 1 89 ? 2.765 -17.710 -12.626 1.00 81.94 89 ILE A CA 1
ATOM 727 C C . ILE A 1 89 ? 2.469 -17.965 -11.141 1.00 81.94 89 ILE A C 1
ATOM 729 O O . ILE A 1 89 ? 1.727 -17.218 -10.514 1.00 81.94 89 ILE A O 1
ATOM 733 N N . VAL A 1 90 ? 3.122 -18.964 -10.541 1.00 84.81 90 VAL A N 1
ATOM 734 C CA . VAL A 1 90 ? 3.001 -19.256 -9.106 1.00 84.81 90 VAL A CA 1
ATOM 735 C C . VAL A 1 90 ? 3.581 -18.111 -8.274 1.00 84.81 90 VAL A C 1
ATOM 737 O O . VAL A 1 90 ? 2.926 -17.606 -7.366 1.00 84.81 90 VAL A O 1
ATOM 740 N N . GLN A 1 91 ? 4.777 -17.634 -8.630 1.00 82.62 91 GLN A N 1
ATOM 741 C CA . GLN A 1 91 ? 5.407 -16.484 -7.977 1.00 82.62 91 GLN A CA 1
ATOM 742 C C . GLN A 1 91 ? 4.572 -15.211 -8.155 1.00 82.62 91 GLN A C 1
ATOM 744 O O . GLN A 1 91 ? 4.507 -14.378 -7.251 1.00 82.62 91 GLN A O 1
ATOM 749 N N . TYR A 1 92 ? 3.885 -15.094 -9.293 1.00 81.38 92 TYR A N 1
ATOM 750 C CA . TYR A 1 92 ? 2.917 -14.036 -9.527 1.00 81.38 92 TYR A CA 1
ATOM 751 C C . TYR A 1 92 ? 1.732 -14.124 -8.554 1.00 81.38 92 TYR A C 1
ATOM 753 O O . TYR A 1 92 ? 1.441 -13.152 -7.858 1.00 81.38 92 TYR A O 1
ATOM 761 N N . CYS A 1 93 ? 1.089 -15.284 -8.419 1.00 85.12 93 CYS A N 1
ATOM 762 C CA . CYS A 1 93 ? -0.019 -15.461 -7.478 1.00 85.12 93 CYS A CA 1
ATOM 763 C C . CYS A 1 93 ? 0.392 -15.164 -6.028 1.00 85.12 93 CYS A C 1
ATOM 765 O O . CYS A 1 93 ? -0.322 -14.442 -5.332 1.00 85.12 93 CYS A O 1
ATOM 767 N N . PHE A 1 94 ? 1.560 -15.641 -5.589 1.00 86.44 94 PHE A N 1
ATOM 768 C CA . PHE A 1 94 ? 2.072 -15.355 -4.246 1.00 86.44 94 PHE A CA 1
ATOM 769 C C . PHE A 1 94 ? 2.369 -13.871 -4.028 1.00 86.44 94 PHE A C 1
ATOM 771 O O . PHE A 1 94 ? 1.979 -13.319 -3.002 1.00 86.44 94 PHE A O 1
ATOM 778 N N . GLY A 1 95 ? 3.017 -13.207 -4.990 1.00 84.50 95 GLY A N 1
ATOM 779 C CA . GLY A 1 95 ? 3.304 -11.775 -4.899 1.00 84.50 95 GLY A CA 1
ATOM 780 C C . GLY A 1 95 ? 2.028 -10.939 -4.818 1.00 84.50 95 GLY A C 1
ATOM 781 O O . GLY A 1 95 ? 1.921 -10.043 -3.984 1.00 84.50 95 GLY A O 1
ATOM 782 N N . LEU A 1 96 ? 1.027 -11.271 -5.635 1.00 83.00 96 LEU A N 1
ATOM 783 C CA . LEU A 1 96 ? -0.268 -10.598 -5.619 1.00 83.00 96 LEU A CA 1
ATOM 784 C C . LEU A 1 96 ? -1.010 -10.820 -4.294 1.00 83.00 96 LEU A C 1
ATOM 786 O O . LEU A 1 96 ? -1.484 -9.860 -3.687 1.00 83.00 96 LEU A O 1
ATOM 790 N N . GLY A 1 97 ? -1.062 -12.069 -3.824 1.00 86.56 97 GLY A N 1
ATOM 791 C CA . GLY A 1 97 ? -1.673 -12.422 -2.545 1.00 86.56 97 GLY A CA 1
ATOM 792 C C . GLY A 1 97 ? -1.005 -11.713 -1.369 1.00 86.56 97 GLY A C 1
ATOM 793 O O . GLY A 1 97 ? -1.696 -11.200 -0.494 1.00 86.56 97 GLY A O 1
ATOM 794 N N . TYR A 1 98 ? 0.324 -11.594 -1.387 1.00 87.06 98 TYR A N 1
ATOM 795 C CA . TYR A 1 98 ? 1.081 -10.862 -0.375 1.00 87.06 98 TYR A CA 1
ATOM 796 C C . TYR A 1 98 ? 0.664 -9.386 -0.288 1.00 87.06 98 TYR A C 1
ATOM 798 O O . TYR A 1 98 ? 0.372 -8.902 0.804 1.00 87.06 98 TYR A O 1
ATOM 806 N N . TYR A 1 99 ? 0.565 -8.674 -1.417 1.00 83.88 99 TYR A N 1
ATOM 807 C CA . TYR A 1 99 ? 0.167 -7.258 -1.412 1.00 83.88 99 TYR A CA 1
ATOM 808 C C . TYR A 1 99 ? -1.259 -7.028 -0.899 1.00 83.88 99 TYR A C 1
ATOM 810 O O . TYR A 1 99 ? -1.518 -6.007 -0.259 1.00 83.88 99 TYR A O 1
ATOM 818 N N . ILE A 1 100 ? -2.165 -7.975 -1.155 1.00 85.50 100 ILE A N 1
ATOM 819 C CA . ILE A 1 100 ? -3.531 -7.945 -0.624 1.00 85.50 100 ILE A CA 1
ATOM 820 C C . ILE A 1 100 ? -3.511 -8.201 0.885 1.00 85.50 100 ILE A C 1
ATOM 822 O O . ILE A 1 100 ? -4.074 -7.422 1.656 1.00 85.50 100 ILE A O 1
ATOM 826 N N . ALA A 1 101 ? -2.814 -9.260 1.303 1.00 86.38 101 ALA A N 1
ATOM 827 C CA . ALA A 1 101 ? -2.756 -9.698 2.688 1.00 86.38 101 ALA A CA 1
ATOM 828 C C . ALA A 1 101 ? -2.141 -8.640 3.609 1.00 86.38 101 ALA A C 1
ATOM 830 O O . ALA A 1 101 ? -2.692 -8.393 4.674 1.00 86.38 101 ALA A O 1
ATOM 831 N N . VAL A 1 102 ? -1.051 -7.976 3.208 1.00 86.94 102 VAL A N 1
ATOM 832 C CA . VAL A 1 102 ? -0.375 -6.966 4.045 1.00 86.94 102 VAL A CA 1
ATOM 833 C C . VAL A 1 102 ? -1.300 -5.798 4.395 1.00 86.94 102 VAL A C 1
ATOM 835 O O . VAL A 1 102 ? -1.365 -5.397 5.554 1.00 86.94 102 VAL A O 1
ATOM 838 N N . GLY A 1 103 ? -2.050 -5.263 3.428 1.00 84.25 103 GLY A N 1
ATOM 839 C CA . GLY A 1 103 ? -3.026 -4.208 3.715 1.00 84.25 103 GLY A CA 1
ATOM 840 C C . GLY A 1 103 ? -4.136 -4.702 4.646 1.00 84.25 103 GLY A C 1
ATOM 841 O O . GLY A 1 103 ? -4.524 -4.019 5.596 1.00 84.25 103 GLY A O 1
ATOM 842 N N . SER A 1 104 ? -4.611 -5.929 4.417 1.00 82.94 104 SER A N 1
ATOM 843 C CA . SER A 1 104 ? -5.652 -6.552 5.235 1.00 82.94 104 SER A CA 1
ATOM 844 C C . SER A 1 104 ? -5.199 -6.837 6.670 1.00 82.94 104 SER A C 1
ATOM 846 O O . SER A 1 104 ? -5.992 -6.640 7.588 1.00 82.94 104 SER A O 1
ATOM 848 N N . THR A 1 105 ? -3.949 -7.248 6.909 1.00 84.88 105 THR A N 1
ATOM 849 C CA . THR A 1 105 ? -3.445 -7.511 8.268 1.00 84.88 105 THR A CA 1
ATOM 850 C C . THR A 1 105 ? -3.295 -6.236 9.086 1.00 84.88 105 THR A C 1
ATOM 852 O O . THR A 1 105 ? -3.569 -6.257 10.285 1.00 84.88 105 THR A O 1
ATOM 855 N N . VAL A 1 106 ? -2.909 -5.115 8.468 1.00 83.56 106 VAL A N 1
ATOM 856 C CA . VAL A 1 106 ? -2.899 -3.802 9.137 1.00 83.56 106 VAL A CA 1
ATOM 857 C C . VAL A 1 106 ? -4.313 -3.426 9.571 1.00 83.56 106 VAL A C 1
ATOM 859 O O . VAL A 1 106 ? -4.522 -3.013 10.707 1.00 83.56 106 VAL A O 1
ATOM 862 N N . LEU A 1 107 ? -5.304 -3.653 8.709 1.00 78.56 107 LEU A N 1
ATOM 863 C CA . LEU A 1 107 ? -6.692 -3.325 9.016 1.00 78.56 107 LEU A CA 1
ATOM 864 C C . LEU A 1 107 ? -7.306 -4.255 10.075 1.00 78.56 107 LEU A C 1
ATOM 866 O O . LEU A 1 107 ? -8.076 -3.812 10.922 1.00 78.56 107 LEU A O 1
ATOM 870 N N . CYS A 1 108 ? -6.904 -5.529 10.096 1.00 75.25 108 CYS A N 1
ATOM 871 C CA . CYS A 1 108 ? -7.304 -6.470 11.143 1.00 75.25 108 CYS A CA 1
ATOM 872 C C . CYS A 1 108 ? -6.771 -6.085 12.531 1.00 75.25 108 CYS A C 1
ATOM 874 O O . CYS A 1 108 ? -7.335 -6.524 13.529 1.00 75.25 108 CYS A O 1
ATOM 876 N N . GLN A 1 109 ? -5.706 -5.282 12.619 1.00 74.44 109 GLN A N 1
ATOM 877 C CA . GLN A 1 109 ? -5.164 -4.833 13.903 1.00 74.44 109 GLN A CA 1
ATOM 878 C C . GLN A 1 109 ? -5.999 -3.719 14.551 1.00 74.44 109 GLN A C 1
ATOM 880 O O . GLN A 1 109 ? -5.923 -3.565 15.771 1.00 74.44 109 GLN A O 1
ATOM 885 N N . VAL A 1 110 ? -6.817 -2.999 13.774 1.00 70.19 110 VAL A N 1
ATOM 886 C CA . VAL A 1 110 ? -7.631 -1.872 14.252 1.00 70.19 110 VAL A CA 1
ATOM 887 C C . VAL A 1 110 ? -8.891 -2.375 14.971 1.00 70.19 110 VAL A C 1
ATOM 889 O O . VAL A 1 110 ? -9.644 -3.154 14.380 1.00 70.19 110 VAL A O 1
ATOM 892 N N . PRO A 1 111 ? -9.159 -1.951 16.220 1.00 66.00 111 PRO A N 1
ATOM 893 C CA . PRO A 1 111 ? -10.380 -2.328 16.923 1.00 66.00 111 PRO A CA 1
ATOM 894 C C . PRO A 1 111 ? -11.633 -1.712 16.275 1.00 66.00 111 PRO A C 1
ATOM 896 O O . PRO A 1 111 ? -11.642 -0.566 15.843 1.00 66.00 111 PRO A O 1
ATOM 899 N N . THR A 1 112 ? -12.731 -2.467 16.227 1.00 61.34 112 THR A N 1
ATOM 900 C CA . THR A 1 112 ? -13.997 -2.096 15.553 1.00 61.34 112 THR A CA 1
ATOM 901 C C . THR A 1 112 ? -14.886 -1.141 16.346 1.00 61.34 112 THR A C 1
ATOM 903 O O . THR A 1 112 ? -15.908 -0.680 15.837 1.00 61.34 112 THR A O 1
ATOM 906 N N . ASN A 1 113 ? -14.541 -0.841 17.600 1.00 55.31 113 ASN A N 1
ATOM 907 C CA . ASN A 1 113 ? -15.434 -0.146 18.523 1.00 55.31 113 ASN A CA 1
ATOM 908 C C . ASN A 1 113 ? -15.351 1.385 18.379 1.00 55.31 113 ASN A C 1
ATOM 910 O O . ASN A 1 113 ? -15.022 2.103 19.321 1.00 55.31 113 ASN A O 1
ATOM 914 N N . VAL A 1 114 ? -15.692 1.888 17.191 1.00 52.78 114 VAL A N 1
ATOM 915 C CA . VAL A 1 114 ? -15.829 3.324 16.879 1.00 52.78 114 VAL A CA 1
ATOM 916 C C . VAL A 1 114 ? -17.246 3.809 17.231 1.00 52.78 114 VAL A C 1
ATOM 918 O O . VAL A 1 114 ? -17.882 4.545 16.488 1.00 52.78 114 VAL A O 1
ATOM 921 N N . ARG A 1 115 ? -17.809 3.372 18.370 1.00 47.56 115 ARG A N 1
ATOM 922 C CA . ARG A 1 115 ? -19.143 3.818 18.828 1.00 47.56 115 ARG A CA 1
ATOM 923 C C . ARG A 1 115 ? -19.085 4.834 19.959 1.00 47.56 115 ARG A C 1
ATOM 925 O O . ARG A 1 115 ? -19.935 4.853 20.841 1.00 47.56 115 ARG A O 1
ATOM 932 N N . ASN A 1 116 ? -18.104 5.720 19.951 1.00 45.81 116 ASN A N 1
ATOM 933 C CA . ASN A 1 116 ? -18.231 6.916 20.767 1.00 45.81 116 ASN A CA 1
ATOM 934 C C . ASN A 1 116 ? -17.535 8.074 20.080 1.00 45.81 116 ASN A C 1
ATOM 936 O O . ASN A 1 116 ? -16.326 8.026 19.884 1.00 45.81 116 ASN A O 1
ATOM 940 N N . GLY A 1 117 ? -18.308 9.114 19.755 1.00 49.09 117 GLY A N 1
ATOM 941 C CA . GLY A 1 117 ? -17.862 10.402 19.218 1.00 49.09 117 GLY A CA 1
ATOM 942 C C . GLY A 1 117 ? -16.998 11.197 20.202 1.00 49.09 117 GLY A C 1
ATOM 943 O O . GLY A 1 117 ? -17.231 12.377 20.452 1.00 49.09 117 GLY A O 1
ATOM 944 N N . LYS A 1 118 ? -15.997 10.550 20.799 1.00 45.50 118 LYS A N 1
ATOM 945 C CA . LYS A 1 118 ? -14.940 11.200 21.553 1.00 45.50 118 LYS A CA 1
ATOM 946 C C . LYS A 1 118 ? -13.909 11.662 20.543 1.00 45.50 118 LYS A C 1
ATOM 948 O O . LYS A 1 118 ? -13.145 10.861 20.020 1.00 45.50 118 LYS A O 1
ATOM 953 N N . LYS A 1 119 ? -13.962 12.969 20.281 1.00 47.91 119 LYS A N 1
ATOM 954 C CA . LYS A 1 119 ? -12.940 13.812 19.654 1.00 47.91 119 LYS A CA 1
ATOM 955 C C . LYS A 1 119 ? 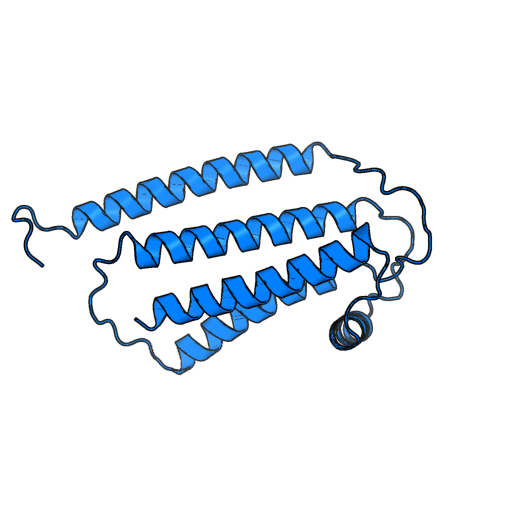-11.593 13.083 19.601 1.00 47.91 119 LYS A C 1
ATOM 957 O O . LYS A 1 119 ? -10.967 12.888 20.642 1.00 47.91 119 LYS A O 1
ATOM 962 N N . LEU A 1 120 ? -11.224 12.646 18.397 1.00 52.19 120 LEU A N 1
ATOM 963 C CA . LEU A 1 120 ? -9.979 11.955 18.073 1.00 52.19 120 LEU A CA 1
ATOM 964 C C . LEU A 1 120 ? -8.822 12.804 18.605 1.00 52.19 120 LEU A C 1
ATOM 966 O O . LEU A 1 120 ? -8.413 13.791 17.994 1.00 52.19 120 LEU A O 1
ATOM 970 N N . SER A 1 121 ? -8.353 12.489 19.809 1.00 51.00 121 SER A N 1
ATOM 971 C CA . SER A 1 121 ? -7.173 13.139 20.353 1.00 51.00 121 SER A CA 1
ATOM 972 C C . SER A 1 121 ? -6.013 12.505 19.608 1.00 51.00 121 SER A C 1
ATOM 974 O O . SER A 1 121 ? -5.605 11.392 19.931 1.00 51.00 121 SER A O 1
ATOM 976 N N . VAL A 1 122 ? -5.566 13.163 18.535 1.00 57.88 122 VAL A N 1
ATOM 977 C CA . VAL A 1 122 ? -4.390 12.769 17.754 1.00 57.88 122 VAL A CA 1
ATOM 978 C C . VAL A 1 122 ? -3.190 12.842 18.690 1.00 57.88 122 VAL A C 1
ATOM 980 O O . VAL A 1 122 ? -2.545 13.879 18.832 1.00 57.88 122 VAL A O 1
ATOM 983 N N . GLN A 1 123 ? -2.929 11.752 19.404 1.00 62.78 123 GLN A N 1
ATOM 984 C CA . GLN A 1 123 ? -1.830 11.688 20.345 1.00 62.78 123 GLN A CA 1
ATOM 985 C C . GLN A 1 123 ? -0.597 11.216 19.587 1.00 62.78 123 GLN A C 1
ATOM 987 O O . GLN A 1 123 ? -0.264 10.037 19.529 1.00 62.78 123 GLN A O 1
ATOM 992 N N . ILE A 1 124 ? 0.090 12.166 18.958 1.00 70.50 124 ILE A N 1
ATOM 993 C CA . ILE A 1 124 ? 1.379 11.904 18.325 1.00 70.50 124 ILE A CA 1
ATOM 994 C C . ILE A 1 124 ? 2.389 11.510 19.407 1.00 70.50 124 ILE A C 1
ATOM 996 O O . ILE A 1 124 ? 2.952 12.334 20.123 1.00 70.50 124 ILE A O 1
ATOM 1000 N N . CYS A 1 125 ? 2.584 10.202 19.563 1.00 79.06 125 CYS A N 1
ATOM 1001 C CA . CYS A 1 125 ? 3.666 9.661 20.379 1.00 79.06 125 CYS A CA 1
ATOM 1002 C C . CYS A 1 125 ? 5.022 9.809 19.677 1.00 79.06 125 CYS A C 1
ATOM 1004 O O . CYS A 1 125 ? 5.114 9.734 18.451 1.00 79.06 125 CYS A O 1
ATOM 1006 N N . TRP A 1 126 ? 6.091 9.902 20.472 1.00 81.88 126 TRP A N 1
ATOM 1007 C CA . TRP A 1 126 ? 7.481 9.973 20.005 1.00 81.88 126 TRP A CA 1
ATOM 1008 C C . TRP A 1 126 ? 7.863 8.849 19.031 1.00 81.88 126 TRP A C 1
ATOM 1010 O O . TRP A 1 126 ? 8.564 9.092 18.050 1.00 81.88 126 TRP A O 1
ATOM 1020 N N . TYR A 1 127 ? 7.343 7.636 19.243 1.00 82.44 127 TYR A N 1
ATOM 1021 C CA . TYR A 1 127 ? 7.589 6.496 18.356 1.00 82.44 127 TYR A CA 1
ATOM 1022 C C . TYR A 1 127 ? 7.076 6.718 16.924 1.00 82.44 127 TYR A C 1
ATOM 1024 O O . TYR A 1 127 ? 7.711 6.251 15.982 1.00 82.44 127 TYR A O 1
ATOM 1032 N N . HIS A 1 128 ? 5.986 7.473 16.730 1.00 85.94 128 HIS A N 1
ATOM 1033 C CA . HIS A 1 128 ? 5.501 7.818 15.389 1.00 85.94 128 HIS A CA 1
ATOM 1034 C C . HIS A 1 128 ? 6.492 8.725 14.658 1.00 85.94 128 HIS A C 1
ATOM 1036 O O . HIS A 1 128 ? 6.772 8.505 13.483 1.00 85.94 128 HIS A O 1
ATOM 1042 N N . ILE A 1 129 ? 7.058 9.712 15.360 1.00 86.62 129 ILE A N 1
ATOM 1043 C CA . ILE A 1 129 ? 8.050 10.638 14.799 1.00 86.62 129 ILE A CA 1
ATOM 1044 C C . ILE A 1 129 ? 9.293 9.855 14.375 1.00 86.62 129 ILE A C 1
ATOM 1046 O O . ILE A 1 129 ? 9.724 9.958 13.228 1.00 86.62 129 ILE A O 1
ATOM 1050 N N . ILE A 1 130 ? 9.817 9.007 15.267 1.00 91.31 130 ILE A N 1
ATOM 1051 C CA . ILE A 1 130 ? 10.973 8.147 14.982 1.00 91.31 130 ILE A CA 1
ATOM 1052 C C . ILE A 1 130 ? 10.680 7.225 13.789 1.00 91.31 130 ILE A C 1
ATOM 1054 O O . ILE A 1 130 ? 11.500 7.125 12.878 1.00 91.31 130 ILE A O 1
ATOM 1058 N N . GLY A 1 131 ? 9.497 6.603 13.747 1.00 87.94 131 GLY A N 1
ATOM 1059 C CA . GLY A 1 131 ? 9.079 5.732 12.648 1.00 87.94 131 GLY A CA 1
ATOM 1060 C C . GLY A 1 131 ? 9.007 6.454 11.300 1.00 87.94 131 GLY A C 1
ATOM 1061 O O . GLY A 1 131 ? 9.512 5.943 10.300 1.00 87.94 131 GLY A O 1
ATOM 1062 N N . VAL A 1 132 ? 8.451 7.669 11.263 1.00 89.38 132 VAL A N 1
ATOM 1063 C CA . VAL A 1 132 ? 8.394 8.493 10.044 1.00 89.38 132 VAL A CA 1
ATOM 1064 C C . VAL A 1 132 ? 9.792 8.921 9.604 1.00 89.38 132 VAL A C 1
ATOM 1066 O O . VAL A 1 132 ? 10.111 8.816 8.419 1.00 89.38 132 VAL A O 1
ATOM 1069 N N . MET A 1 133 ? 10.654 9.346 10.531 1.00 91.25 133 MET A N 1
ATOM 1070 C CA . MET A 1 133 ? 12.039 9.698 10.201 1.00 91.25 133 MET A CA 1
ATOM 1071 C C . MET A 1 133 ? 12.798 8.502 9.622 1.00 91.25 133 MET A C 1
ATOM 1073 O O . MET A 1 133 ? 13.451 8.628 8.583 1.00 91.25 133 MET A O 1
ATOM 1077 N N . MET A 1 134 ? 12.660 7.326 10.240 1.00 92.56 134 MET A N 1
ATOM 1078 C CA . MET A 1 134 ? 13.269 6.088 9.758 1.00 92.56 134 MET A CA 1
ATOM 1079 C C . MET A 1 134 ? 12.741 5.704 8.372 1.00 92.56 134 MET A C 1
ATOM 1081 O O . MET A 1 134 ? 13.527 5.348 7.493 1.00 92.56 134 MET A O 1
ATOM 1085 N N . TYR A 1 135 ? 11.432 5.843 8.139 1.00 91.31 135 TYR A N 1
ATOM 1086 C CA . TYR A 1 135 ? 10.824 5.614 6.830 1.00 91.31 135 TYR A CA 1
ATOM 1087 C C . TYR A 1 135 ? 11.401 6.542 5.758 1.00 91.31 135 TYR A C 1
ATOM 1089 O O . TYR A 1 135 ? 11.770 6.071 4.682 1.00 91.31 135 TYR A O 1
ATOM 1097 N N . ILE A 1 136 ? 11.505 7.847 6.032 1.00 88.94 136 ILE A N 1
ATOM 1098 C CA . ILE A 1 136 ? 12.059 8.824 5.084 1.00 88.94 136 ILE A CA 1
ATOM 1099 C C . ILE A 1 136 ? 13.510 8.469 4.757 1.00 88.94 136 ILE A C 1
ATOM 1101 O O . ILE A 1 136 ? 13.885 8.421 3.583 1.00 88.94 136 ILE A O 1
ATOM 1105 N N . TRP A 1 137 ? 14.314 8.160 5.773 1.00 92.88 137 TRP A N 1
ATOM 1106 C CA . TRP A 1 137 ? 15.714 7.802 5.580 1.00 92.88 137 TRP A CA 1
ATOM 1107 C C . TRP A 1 137 ? 15.876 6.527 4.743 1.00 92.88 137 TRP A C 1
ATOM 1109 O O . TRP A 1 137 ? 16.575 6.542 3.725 1.00 92.88 137 TRP A O 1
ATOM 1119 N N . ALA A 1 138 ? 15.175 5.450 5.104 1.00 89.06 138 ALA A N 1
ATOM 1120 C CA . ALA A 1 138 ? 15.192 4.197 4.351 1.00 89.06 138 ALA A CA 1
ATOM 1121 C C . ALA A 1 138 ? 14.676 4.393 2.917 1.00 89.06 138 ALA A C 1
ATOM 1123 O O . ALA A 1 138 ? 15.223 3.836 1.963 1.00 89.06 138 ALA A O 1
ATOM 1124 N N . SER A 1 139 ? 13.652 5.231 2.746 1.00 86.69 139 SER A N 1
ATOM 1125 C CA . SER A 1 139 ? 13.073 5.569 1.449 1.00 86.69 139 SER A CA 1
ATOM 1126 C C . SER A 1 139 ? 14.091 6.238 0.524 1.00 86.69 139 SER A C 1
ATOM 1128 O O . SER A 1 139 ? 14.258 5.810 -0.623 1.00 86.69 139 SER A O 1
ATOM 1130 N N . LEU A 1 140 ? 14.814 7.235 1.039 1.00 87.38 140 LEU A N 1
ATOM 1131 C CA . LEU A 1 140 ? 15.875 7.928 0.314 1.00 87.38 140 LEU A CA 1
ATOM 1132 C C . LEU A 1 140 ? 17.016 6.978 -0.045 1.00 87.38 140 LEU A C 1
ATOM 1134 O O . LEU A 1 140 ? 17.467 6.973 -1.190 1.00 87.38 140 LEU A O 1
ATOM 1138 N N . HIS A 1 141 ? 17.460 6.149 0.902 1.00 87.44 141 HIS A N 1
ATOM 1139 C CA . HIS A 1 141 ? 18.544 5.201 0.662 1.00 87.44 141 HIS A CA 1
ATOM 1140 C C . HIS A 1 141 ? 18.179 4.191 -0.433 1.00 87.44 141 HIS A C 1
ATOM 1142 O O . HIS A 1 141 ? 18.938 3.998 -1.382 1.00 87.44 141 HIS A O 1
ATOM 1148 N N . GLN A 1 142 ? 16.969 3.630 -0.373 1.00 87.00 142 GLN A N 1
ATOM 1149 C CA . GLN A 1 142 ? 16.473 2.698 -1.383 1.00 87.00 142 GLN A CA 1
ATOM 1150 C C . GLN A 1 142 ? 16.430 3.335 -2.779 1.00 87.00 142 GLN A C 1
ATOM 1152 O O . GLN A 1 142 ? 16.837 2.702 -3.754 1.00 87.00 142 GLN A O 1
ATOM 1157 N N . HIS A 1 143 ? 15.978 4.588 -2.878 1.00 83.62 143 HIS A N 1
ATOM 1158 C CA . HIS A 1 143 ? 15.941 5.311 -4.147 1.00 83.62 143 HIS A CA 1
ATOM 1159 C C . HIS A 1 143 ? 17.349 5.524 -4.722 1.00 83.62 143 HIS A C 1
ATOM 1161 O O . HIS A 1 143 ? 17.583 5.290 -5.908 1.00 83.62 143 HIS A O 1
ATOM 1167 N N . ARG A 1 144 ? 18.317 5.902 -3.875 1.00 84.38 144 ARG A N 1
ATOM 1168 C CA . ARG A 1 144 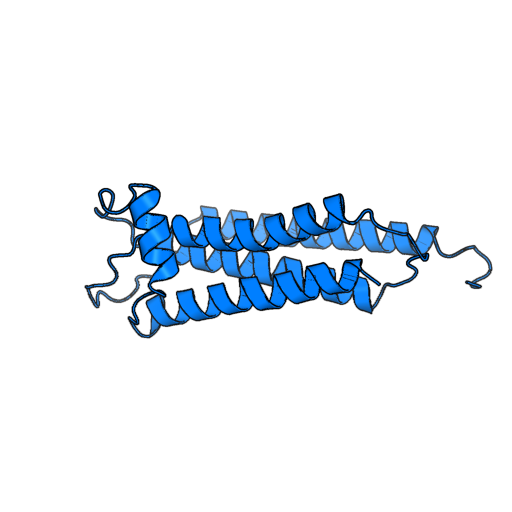? 19.724 6.057 -4.277 1.00 84.38 144 ARG A CA 1
ATOM 1169 C C . ARG A 1 144 ? 20.307 4.744 -4.796 1.00 84.38 144 ARG A C 1
ATOM 1171 O O . ARG A 1 144 ? 20.890 4.740 -5.877 1.00 84.38 144 ARG A O 1
ATOM 1178 N N . CYS A 1 145 ? 20.107 3.635 -4.083 1.00 83.81 145 CYS A N 1
ATOM 1179 C CA . CYS A 1 145 ? 20.560 2.314 -4.525 1.00 83.81 145 CYS A CA 1
ATOM 1180 C C . CYS A 1 145 ? 19.949 1.923 -5.875 1.00 83.81 145 CYS A C 1
ATOM 1182 O O . CYS A 1 145 ? 20.660 1.457 -6.764 1.00 83.81 145 CYS A O 1
ATOM 1184 N N . LEU A 1 146 ? 18.643 2.145 -6.052 1.00 80.00 146 LEU A N 1
ATOM 1185 C CA . LEU A 1 146 ? 17.955 1.813 -7.297 1.00 80.00 146 LEU A CA 1
ATOM 1186 C C . LEU A 1 146 ? 18.457 2.666 -8.469 1.00 80.00 146 LEU A C 1
ATOM 1188 O O . LEU A 1 146 ? 18.668 2.141 -9.559 1.00 80.00 146 LEU A O 1
ATOM 1192 N N . ALA A 1 147 ? 18.703 3.958 -8.240 1.00 79.88 147 ALA A N 1
ATOM 1193 C CA . ALA A 1 147 ? 19.285 4.850 -9.237 1.00 79.88 147 ALA A CA 1
ATOM 1194 C C . ALA A 1 147 ? 20.700 4.407 -9.646 1.00 79.88 147 ALA A C 1
ATOM 1196 O O . ALA A 1 147 ? 21.015 4.390 -10.835 1.00 79.88 147 ALA A O 1
ATOM 1197 N N . ILE A 1 148 ? 21.535 3.988 -8.688 1.00 83.62 148 ILE A N 1
ATOM 1198 C CA . ILE A 1 148 ? 22.869 3.435 -8.969 1.00 83.62 148 ILE A CA 1
ATOM 1199 C C . ILE A 1 148 ? 22.748 2.160 -9.812 1.00 83.62 148 ILE A C 1
ATOM 1201 O O . ILE A 1 148 ? 23.393 2.059 -10.853 1.00 83.62 148 ILE A O 1
ATOM 1205 N N . LEU A 1 149 ? 21.879 1.220 -9.427 1.00 81.56 149 LEU A N 1
ATOM 1206 C CA . LEU A 1 149 ? 21.664 -0.030 -10.164 1.00 81.56 149 LEU A CA 1
ATOM 1207 C C . LEU A 1 149 ? 21.157 0.223 -11.594 1.00 81.56 149 LEU A C 1
ATOM 1209 O O . LEU A 1 149 ? 21.610 -0.416 -12.544 1.00 81.56 149 LEU A O 1
ATOM 1213 N N . ALA A 1 150 ? 20.244 1.181 -11.764 1.00 74.88 150 ALA A N 1
ATOM 1214 C CA . ALA A 1 150 ? 19.739 1.585 -13.071 1.00 74.88 150 ALA A CA 1
ATOM 1215 C C . ALA A 1 150 ? 20.838 2.214 -13.943 1.00 74.88 150 ALA A C 1
ATOM 1217 O O . ALA A 1 150 ? 20.900 1.937 -15.141 1.00 74.88 150 ALA A O 1
ATOM 1218 N N . ASN A 1 151 ? 21.726 3.018 -13.349 1.00 77.50 151 ASN A N 1
ATOM 1219 C CA . ASN A 1 151 ? 22.865 3.611 -14.050 1.00 77.50 151 ASN A CA 1
ATOM 1220 C C . ASN A 1 151 ? 23.925 2.567 -14.428 1.00 77.50 151 ASN A C 1
ATOM 1222 O O . ASN A 1 151 ? 24.477 2.663 -15.516 1.00 77.50 151 ASN A O 1
ATOM 1226 N N . LEU A 1 152 ? 24.152 1.540 -13.603 1.00 76.81 152 LEU A N 1
ATOM 1227 C CA . LEU A 1 152 ? 25.038 0.416 -13.941 1.00 76.81 152 LEU A CA 1
ATOM 1228 C C . LEU A 1 152 ? 24.495 -0.438 -15.096 1.00 76.81 152 LEU A C 1
ATOM 1230 O O . LEU A 1 152 ? 25.270 -0.995 -15.869 1.00 76.81 152 LEU A O 1
ATOM 1234 N N . ARG A 1 153 ? 23.166 -0.543 -15.233 1.00 68.62 153 ARG A N 1
ATOM 1235 C CA . ARG A 1 153 ? 22.529 -1.283 -16.335 1.00 68.62 153 ARG A CA 1
ATOM 1236 C C . ARG A 1 153 ? 22.566 -0.526 -17.664 1.00 68.62 153 ARG A C 1
ATOM 1238 O O . ARG A 1 153 ? 22.441 -1.143 -18.719 1.00 68.62 153 ARG A O 1
ATOM 1245 N N . LYS A 1 154 ? 22.741 0.796 -17.634 1.00 65.12 154 LYS A N 1
ATOM 1246 C CA . LYS A 1 154 ? 23.022 1.579 -18.838 1.00 65.12 154 LYS A CA 1
ATOM 1247 C C . LYS A 1 154 ? 24.484 1.340 -19.222 1.00 65.12 154 LYS A C 1
ATOM 1249 O O . LYS A 1 154 ? 25.392 1.805 -18.545 1.00 65.12 154 LYS A O 1
ATOM 1254 N N . SER A 1 155 ? 24.717 0.608 -20.311 1.00 55.50 155 SER A N 1
ATOM 1255 C CA . SER A 1 155 ? 26.057 0.492 -20.902 1.00 55.50 155 SER A CA 1
ATOM 1256 C C . SER A 1 155 ? 26.647 1.884 -21.186 1.00 55.50 155 SER A C 1
ATOM 1258 O O . SER A 1 155 ? 25.907 2.812 -21.529 1.00 55.50 155 SER A O 1
ATOM 1260 N N . ARG A 1 156 ? 27.984 2.014 -21.121 1.00 49.69 156 ARG A N 1
ATOM 1261 C CA . ARG A 1 156 ? 28.778 3.232 -21.418 1.00 49.69 156 ARG A CA 1
ATOM 1262 C C . ARG A 1 156 ? 28.476 3.856 -22.797 1.00 49.69 156 ARG A C 1
ATOM 1264 O O . ARG A 1 156 ? 28.920 4.963 -23.064 1.00 49.69 156 ARG A O 1
ATOM 1271 N N . SER A 1 157 ? 27.723 3.158 -23.652 1.00 50.88 157 SER A N 1
ATOM 1272 C CA . SER A 1 157 ? 27.337 3.569 -25.007 1.00 50.88 157 SER A CA 1
ATOM 1273 C C . SER A 1 157 ? 25.868 4.013 -25.173 1.00 50.88 157 SER A C 1
ATOM 1275 O O . SER A 1 157 ? 25.467 4.314 -26.294 1.00 50.88 157 SER A O 1
ATOM 1277 N N . GLY A 1 158 ? 25.040 4.050 -24.121 1.00 52.44 158 GLY A N 1
ATOM 1278 C CA . GLY A 1 158 ? 23.696 4.651 -24.197 1.00 52.44 158 GLY A CA 1
ATOM 1279 C C . GLY A 1 158 ? 22.718 4.011 -25.195 1.00 52.44 158 GLY A C 1
ATOM 1280 O O . GLY A 1 158 ? 21.780 4.677 -25.628 1.00 52.44 158 GLY A O 1
ATOM 1281 N N . LYS A 1 159 ? 22.907 2.738 -25.559 1.00 42.19 159 LYS A N 1
ATOM 1282 C CA . LYS A 1 159 ? 21.970 2.000 -26.412 1.00 42.19 159 LYS A CA 1
ATOM 1283 C C . LYS A 1 159 ? 21.394 0.810 -25.649 1.00 42.19 159 LYS A C 1
ATOM 1285 O O . LYS A 1 159 ? 22.142 0.092 -24.984 1.00 42.19 159 LYS A O 1
ATOM 1290 N N . ILE A 1 160 ? 20.068 0.695 -25.705 1.00 46.19 160 ILE A N 1
ATOM 1291 C CA . ILE A 1 160 ? 19.284 -0.455 -25.239 1.00 46.19 160 ILE A CA 1
ATOM 1292 C C . ILE A 1 160 ? 19.335 -1.520 -26.330 1.00 46.19 160 ILE A C 1
ATOM 1294 O O . ILE A 1 160 ? 19.209 -1.122 -27.513 1.00 46.19 160 ILE A O 1
#